Protein AF-A0A9D7ME94-F1 (afdb_monomer_lite)

Structure (mmCIF, N/CA/C/O backbone):
data_AF-A0A9D7ME94-F1
#
_entry.id   AF-A0A9D7ME94-F1
#
loop_
_atom_site.group_PDB
_atom_site.id
_atom_site.type_symbol
_atom_site.label_atom_id
_atom_site.label_alt_id
_atom_site.label_comp_id
_atom_site.label_asym_id
_atom_site.label_entity_id
_atom_site.label_seq_id
_atom_site.pdbx_PDB_ins_code
_atom_site.Cartn_x
_atom_site.Cartn_y
_atom_site.Cartn_z
_atom_site.occupancy
_atom_site.B_iso_or_equiv
_atom_site.auth_seq_id
_atom_site.auth_comp_id
_atom_site.auth_asym_id
_atom_site.auth_atom_id
_atom_site.pdbx_PDB_model_num
ATOM 1 N N . MET A 1 1 ? -12.494 6.061 32.106 1.00 58.38 1 MET A N 1
ATOM 2 C CA . MET A 1 1 ? -11.025 6.248 32.085 1.00 58.38 1 MET A CA 1
ATOM 3 C C . MET A 1 1 ? -10.401 4.927 31.669 1.00 58.38 1 MET A C 1
ATOM 5 O O . MET A 1 1 ? -10.749 3.924 32.271 1.00 58.38 1 MET A O 1
ATOM 9 N N . ILE A 1 2 ? -9.557 4.923 30.635 1.00 79.88 2 ILE A N 1
ATOM 10 C CA . ILE A 1 2 ? -8.847 3.726 30.143 1.00 79.88 2 ILE A CA 1
ATOM 11 C C . ILE A 1 2 ? -7.646 3.468 31.067 1.00 79.88 2 ILE A C 1
ATOM 13 O O . ILE A 1 2 ? -6.841 4.383 31.269 1.00 79.88 2 ILE A O 1
ATOM 17 N N . ASN A 1 3 ? -7.540 2.269 31.646 1.00 92.50 3 ASN A N 1
ATOM 18 C CA . ASN A 1 3 ? -6.457 1.909 32.571 1.00 92.50 3 ASN A CA 1
ATOM 19 C C . ASN A 1 3 ? -5.191 1.427 31.811 1.00 92.50 3 ASN A C 1
ATOM 21 O O . ASN A 1 3 ? -5.184 1.315 30.585 1.00 92.50 3 ASN A O 1
ATOM 25 N N . ALA A 1 4 ? -4.088 1.170 32.525 1.00 85.19 4 ALA A N 1
ATOM 26 C CA . ALA A 1 4 ? -2.828 0.736 31.906 1.00 85.19 4 ALA A CA 1
ATOM 27 C C . ALA A 1 4 ? -2.919 -0.646 31.226 1.00 85.19 4 ALA A C 1
ATOM 29 O O . ALA A 1 4 ? -2.310 -0.855 30.178 1.00 85.19 4 ALA A O 1
ATOM 30 N N . ASN A 1 5 ? -3.707 -1.562 31.789 1.00 86.50 5 ASN A N 1
ATOM 31 C CA . ASN A 1 5 ? -3.944 -2.888 31.226 1.00 86.50 5 ASN A CA 1
ATOM 32 C C . ASN A 1 5 ? -4.737 -2.810 29.909 1.00 86.50 5 ASN A C 1
ATOM 34 O O . ASN A 1 5 ? -4.389 -3.475 28.937 1.00 86.50 5 ASN A O 1
ATOM 38 N N . ASP A 1 6 ? -5.732 -1.926 29.834 1.00 91.00 6 ASP A N 1
ATOM 39 C CA . ASP A 1 6 ? -6.511 -1.691 28.616 1.00 91.00 6 ASP A CA 1
ATOM 40 C C . ASP A 1 6 ? -5.615 -1.155 27.485 1.00 91.00 6 ASP A C 1
ATOM 42 O O . ASP A 1 6 ? -5.743 -1.570 26.337 1.00 91.00 6 ASP A O 1
ATOM 46 N N . ARG A 1 7 ? -4.657 -0.269 27.802 1.00 89.19 7 ARG A N 1
ATOM 47 C CA . ARG A 1 7 ? -3.688 0.250 26.816 1.00 89.19 7 ARG A CA 1
ATOM 48 C C . ARG A 1 7 ? -2.755 -0.836 26.289 1.00 89.19 7 ARG A C 1
ATOM 50 O O . ARG A 1 7 ? -2.481 -0.860 25.093 1.00 89.19 7 ARG A O 1
ATOM 57 N N . ALA A 1 8 ? -2.280 -1.720 27.167 1.00 87.38 8 ALA A N 1
ATOM 58 C CA . ALA A 1 8 ? -1.441 -2.847 26.771 1.00 87.38 8 ALA A CA 1
ATOM 59 C C . ALA A 1 8 ? -2.198 -3.806 25.837 1.00 87.38 8 ALA A C 1
ATOM 61 O O . ALA A 1 8 ? -1.649 -4.255 24.834 1.00 87.38 8 ALA A O 1
ATOM 62 N N . MET A 1 9 ? -3.479 -4.055 26.121 1.00 85.44 9 MET A N 1
ATOM 63 C CA . MET A 1 9 ? -4.341 -4.874 25.271 1.00 85.44 9 MET A CA 1
ATOM 64 C C . MET A 1 9 ? -4.585 -4.234 23.897 1.00 85.44 9 MET A C 1
ATOM 66 O O . MET A 1 9 ? -4.501 -4.924 22.886 1.00 85.44 9 MET A O 1
ATOM 70 N N . VAL A 1 10 ? -4.846 -2.925 23.838 1.00 89.88 10 VAL A N 1
ATOM 71 C CA . VAL A 1 10 ? -5.035 -2.209 22.563 1.00 89.88 10 VAL A CA 1
ATOM 72 C C . VAL A 1 10 ? -3.783 -2.298 21.691 1.00 89.88 10 VAL A C 1
ATOM 74 O O . VAL A 1 10 ? -3.888 -2.657 20.524 1.00 89.88 10 VAL A O 1
ATOM 77 N N . ALA A 1 11 ? -2.598 -2.061 22.260 1.00 87.62 11 ALA A N 1
ATOM 78 C CA . ALA A 1 11 ? -1.344 -2.146 21.511 1.00 87.62 11 ALA A CA 1
ATOM 79 C C . ALA A 1 11 ? -1.090 -3.554 20.942 1.00 87.62 11 ALA A C 1
ATOM 81 O O . ALA A 1 11 ? -0.574 -3.707 19.834 1.00 87.62 11 ALA A O 1
ATOM 82 N N . GLU A 1 12 ? -1.466 -4.590 21.691 1.00 83.62 12 GLU A N 1
ATOM 83 C CA . GLU A 1 12 ? -1.380 -5.973 21.230 1.00 83.62 12 GLU A CA 1
ATOM 84 C C . GLU A 1 12 ? -2.351 -6.248 20.070 1.00 83.62 12 GLU A C 1
ATOM 86 O O . GLU A 1 12 ? -1.958 -6.843 19.062 1.00 83.62 12 GLU A O 1
ATOM 91 N N . ILE A 1 13 ? -3.593 -5.764 20.171 1.00 86.56 13 ILE A N 1
ATOM 92 C CA . ILE A 1 13 ? -4.582 -5.866 19.093 1.00 86.56 13 ILE A CA 1
ATOM 93 C C . ILE A 1 13 ? -4.069 -5.151 17.840 1.00 86.56 13 ILE A C 1
ATOM 95 O O . ILE A 1 13 ? -4.033 -5.771 16.777 1.00 86.56 13 ILE A O 1
ATOM 99 N N . ASP A 1 14 ? -3.590 -3.913 17.963 1.00 88.25 14 ASP A N 1
ATOM 100 C CA . ASP A 1 14 ? -3.057 -3.128 16.843 1.00 88.25 14 ASP A CA 1
ATOM 101 C C . ASP A 1 14 ? -1.904 -3.855 16.138 1.00 88.25 14 ASP A C 1
ATOM 103 O O . ASP A 1 14 ? -1.862 -3.937 14.907 1.00 88.25 14 ASP A O 1
ATOM 107 N N . ARG A 1 15 ? -0.991 -4.462 16.910 1.00 84.75 15 ARG A N 1
ATOM 108 C CA . ARG A 1 15 ? 0.136 -5.230 16.363 1.00 84.75 15 ARG A CA 1
ATOM 109 C C . ARG A 1 15 ? -0.332 -6.449 15.573 1.00 84.75 15 ARG A C 1
ATOM 111 O O . ARG A 1 15 ? 0.188 -6.715 14.493 1.00 84.75 15 ARG A O 1
ATOM 118 N N . SER A 1 16 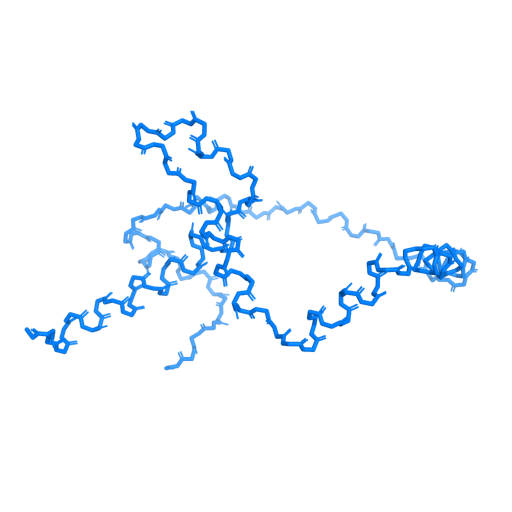? -1.308 -7.191 16.095 1.00 82.56 16 SER A N 1
ATOM 119 C CA . SER A 1 16 ? -1.873 -8.356 15.399 1.00 82.56 16 SER A CA 1
ATOM 120 C C . SER A 1 16 ? -2.668 -7.961 14.144 1.00 82.56 16 SER A C 1
ATOM 122 O O . SER A 1 16 ? -2.624 -8.655 13.121 1.00 82.56 16 SER A O 1
ATOM 124 N N . PHE A 1 17 ? -3.345 -6.811 14.203 1.00 87.44 17 PHE A N 1
ATOM 125 C CA . PHE A 1 17 ? -4.158 -6.270 13.124 1.00 87.44 17 PHE A CA 1
ATOM 126 C C . PHE A 1 17 ? -3.316 -5.740 11.961 1.00 87.44 17 PHE A C 1
ATOM 128 O O . PHE A 1 17 ? -3.741 -5.850 10.813 1.00 87.44 17 PHE A O 1
ATOM 135 N N . ALA A 1 18 ? -2.104 -5.237 12.213 1.00 89.06 18 ALA A N 1
ATOM 136 C CA . ALA A 1 18 ? -1.202 -4.781 11.156 1.00 89.06 18 ALA A CA 1
ATOM 137 C C . ALA A 1 18 ? -0.986 -5.860 10.080 1.00 89.06 18 ALA A C 1
ATOM 139 O O . ALA A 1 18 ? -1.214 -5.615 8.898 1.00 89.06 18 ALA A O 1
ATOM 140 N N . TYR A 1 19 ? -0.665 -7.090 10.482 1.00 84.38 19 TYR A N 1
ATOM 141 C CA . TYR A 1 19 ? -0.496 -8.185 9.529 1.00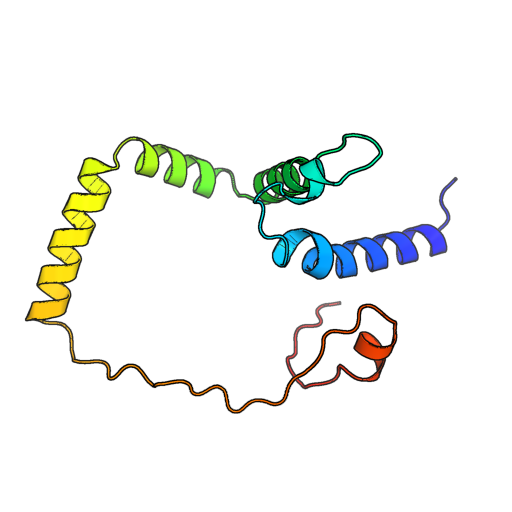 84.38 19 TYR A CA 1
ATOM 142 C C . TYR A 1 19 ? -1.841 -8.730 9.016 1.00 84.38 19 TYR A C 1
ATOM 144 O O . TYR A 1 19 ? -2.093 -8.775 7.808 1.00 84.38 19 TYR A O 1
ATOM 152 N N . SER A 1 20 ? -2.738 -9.112 9.933 1.00 84.75 20 SER A N 1
ATOM 153 C CA . SER A 1 20 ? -3.985 -9.824 9.593 1.00 84.75 20 SER A CA 1
ATOM 154 C C . SER A 1 20 ? -5.033 -8.957 8.893 1.00 84.75 20 SER A C 1
ATOM 156 O O . SER A 1 20 ? -5.877 -9.468 8.167 1.00 84.75 20 SER A O 1
ATOM 158 N N . GLY A 1 21 ? -5.031 -7.656 9.168 1.00 88.56 21 GLY A N 1
ATOM 159 C CA . GLY A 1 21 ? -6.007 -6.703 8.652 1.00 88.56 21 GLY A CA 1
ATOM 160 C C . GLY A 1 21 ? -5.431 -5.810 7.564 1.00 88.56 21 GLY A C 1
ATOM 161 O O . GLY A 1 21 ? -6.078 -5.609 6.540 1.00 88.56 21 GLY A O 1
ATOM 162 N N . ILE A 1 22 ? -4.216 -5.281 7.754 1.00 92.25 22 ILE A N 1
ATOM 163 C CA . ILE A 1 22 ? -3.653 -4.281 6.837 1.00 92.25 22 ILE A CA 1
ATOM 164 C C . ILE A 1 22 ? -2.791 -4.925 5.759 1.00 92.25 22 ILE A C 1
ATOM 166 O O . ILE A 1 22 ? -3.026 -4.639 4.592 1.00 92.25 22 ILE A O 1
ATOM 170 N N . GLU A 1 23 ? -1.806 -5.761 6.079 1.00 90.25 23 GLU A N 1
ATOM 171 C CA . GLU A 1 23 ? -0.842 -6.266 5.085 1.00 90.25 23 GLU A CA 1
ATOM 172 C C . GLU A 1 23 ? -1.423 -7.363 4.189 1.00 90.25 23 GLU A C 1
ATOM 174 O O . GLU A 1 23 ? -1.241 -7.330 2.974 1.00 90.25 23 GLU A O 1
ATOM 179 N N . THR A 1 24 ? -2.185 -8.291 4.765 1.00 90.69 24 THR A N 1
ATOM 180 C CA . THR A 1 24 ? -2.769 -9.432 4.034 1.00 90.69 24 THR A CA 1
ATOM 181 C C . THR A 1 24 ? -4.057 -9.092 3.270 1.00 90.69 24 THR A C 1
ATOM 183 O O . THR A 1 24 ? -4.542 -9.903 2.483 1.00 90.69 24 THR A O 1
ATOM 186 N N . CYS A 1 25 ? -4.607 -7.883 3.437 1.00 93.12 25 CYS A N 1
ATOM 187 C CA . CYS A 1 25 ? -5.795 -7.438 2.706 1.00 93.12 25 CYS A CA 1
ATOM 188 C C . CYS A 1 25 ? -5.528 -7.299 1.194 1.00 93.12 25 CYS A C 1
ATOM 190 O O . CYS A 1 25 ? -4.598 -6.611 0.767 1.00 93.12 25 CYS A O 1
ATOM 192 N N . ALA A 1 26 ? -6.405 -7.861 0.360 1.00 94.88 26 ALA A N 1
ATOM 193 C CA . ALA A 1 26 ? -6.324 -7.723 -1.098 1.00 94.88 26 ALA A CA 1
ATOM 194 C C . ALA A 1 26 ? -6.622 -6.293 -1.605 1.00 94.88 26 ALA A C 1
ATOM 196 O O . ALA A 1 26 ? -6.251 -5.944 -2.723 1.00 94.88 26 ALA A O 1
ATOM 197 N N . ALA A 1 27 ? -7.257 -5.450 -0.780 1.00 94.19 27 ALA A N 1
ATOM 198 C CA . ALA A 1 27 ? -7.682 -4.081 -1.106 1.00 94.19 27 ALA A CA 1
ATOM 199 C C . ALA A 1 27 ? -8.634 -3.957 -2.320 1.00 94.19 27 ALA A C 1
ATOM 201 O O . ALA A 1 27 ? -8.776 -2.879 -2.906 1.00 94.19 27 ALA A O 1
ATOM 202 N N . ASP A 1 28 ? -9.339 -5.037 -2.652 1.00 95.12 28 ASP A N 1
ATOM 203 C CA . ASP A 1 28 ? -10.299 -5.145 -3.756 1.00 95.12 28 ASP A CA 1
ATOM 204 C C . ASP A 1 28 ? -11.749 -4.789 -3.368 1.00 95.12 28 ASP A C 1
ATOM 206 O O . ASP A 1 28 ? -12.622 -4.750 -4.231 1.00 95.12 28 ASP A O 1
ATOM 210 N N . SER A 1 29 ? -12.011 -4.489 -2.089 1.00 94.69 29 SER A N 1
ATOM 211 C CA . SER A 1 29 ? -13.345 -4.164 -1.548 1.00 94.69 29 SER A CA 1
ATOM 212 C C . SER A 1 29 ? -14.406 -5.265 -1.744 1.00 94.69 29 SER A C 1
ATOM 214 O O . SER A 1 29 ? -15.600 -5.000 -1.602 1.00 94.69 29 SER A O 1
ATOM 216 N N . MET A 1 30 ? -14.016 -6.519 -2.001 1.00 95.31 30 MET A N 1
ATOM 217 C CA . MET A 1 30 ? -14.986 -7.613 -2.193 1.00 95.31 30 MET A CA 1
ATOM 218 C C . MET A 1 30 ? -15.821 -7.914 -0.937 1.00 95.31 30 MET A C 1
ATOM 220 O O . MET A 1 30 ? -16.966 -8.350 -1.039 1.00 95.31 30 MET A O 1
ATOM 224 N N . CYS A 1 31 ? -15.292 -7.612 0.251 1.00 93.94 31 CYS A N 1
ATOM 225 C CA . CYS A 1 31 ? -16.007 -7.736 1.526 1.00 93.94 31 CYS A CA 1
ATOM 226 C C . CYS A 1 31 ? -17.293 -6.892 1.605 1.00 93.94 31 CYS A C 1
ATOM 228 O O . CYS A 1 31 ? -18.235 -7.292 2.285 1.00 93.94 31 CYS A O 1
ATOM 230 N N . SER A 1 32 ? -17.356 -5.764 0.892 1.00 96.50 32 SER A N 1
ATOM 231 C CA . SER A 1 32 ? -18.518 -4.868 0.890 1.00 96.50 32 SER A CA 1
ATOM 232 C C . SER A 1 32 ? -19.763 -5.540 0.299 1.00 96.50 32 SER A C 1
ATOM 234 O O . SER A 1 32 ? -20.868 -5.372 0.809 1.00 96.50 32 SER A O 1
ATOM 236 N N . VAL A 1 33 ? -19.581 -6.388 -0.720 1.00 95.00 33 VAL A N 1
ATOM 237 C CA . VAL A 1 33 ? -20.679 -7.056 -1.443 1.00 95.00 33 VAL A CA 1
ATOM 238 C C . VAL A 1 33 ? -21.470 -8.010 -0.544 1.00 95.00 33 VAL A C 1
ATOM 240 O O . VAL A 1 33 ? -22.671 -8.184 -0.727 1.00 95.00 33 VAL A O 1
ATOM 243 N N . VAL A 1 34 ? -20.803 -8.627 0.433 1.00 95.50 34 VAL A N 1
ATOM 244 C CA . VAL A 1 34 ? -21.401 -9.611 1.351 1.00 95.50 34 VAL A CA 1
ATOM 245 C C . VAL A 1 34 ? -21.747 -9.021 2.717 1.00 95.50 34 VAL A C 1
ATOM 247 O O . VAL A 1 34 ? -22.315 -9.714 3.560 1.00 95.50 34 VAL A O 1
ATOM 250 N N . CYS A 1 35 ? -21.381 -7.763 2.975 1.00 95.44 35 CYS A N 1
ATOM 251 C CA . CYS A 1 35 ? -21.493 -7.185 4.303 1.00 95.44 35 CYS A CA 1
ATOM 252 C C . CYS A 1 35 ? -22.966 -6.911 4.668 1.00 95.44 35 CYS A C 1
ATOM 254 O O . CYS A 1 35 ? -23.603 -6.070 4.031 1.00 95.44 35 CYS A O 1
ATOM 256 N N . PRO A 1 36 ? -23.512 -7.527 5.736 1.00 96.25 36 PRO A N 1
ATOM 257 C CA . PRO A 1 36 ? -24.929 -7.388 6.090 1.00 96.25 36 PRO A CA 1
ATOM 258 C C . PRO A 1 36 ? -25.314 -5.976 6.553 1.00 96.25 36 PRO A C 1
ATOM 260 O O . PRO A 1 36 ? -26.492 -5.638 6.578 1.00 96.25 36 PRO A O 1
ATOM 263 N N . VAL A 1 37 ? -24.330 -5.157 6.933 1.00 96.62 37 VAL A N 1
ATOM 264 C CA . VAL A 1 37 ? -24.531 -3.782 7.417 1.00 96.62 37 VAL A CA 1
ATOM 265 C C . VAL A 1 37 ? -24.052 -2.723 6.417 1.00 96.62 37 VAL A C 1
ATOM 267 O O . VAL A 1 37 ? -24.038 -1.541 6.744 1.00 96.62 37 VAL A O 1
ATOM 270 N N . GLY A 1 38 ? -23.659 -3.130 5.203 1.00 93.06 38 GLY A N 1
ATOM 271 C CA . GLY A 1 38 ? -23.342 -2.211 4.106 1.00 93.06 38 GLY A CA 1
ATOM 272 C C . GLY A 1 38 ? -22.065 -1.382 4.281 1.00 93.06 38 GLY A C 1
ATOM 273 O O . GLY A 1 38 ? -21.979 -0.290 3.723 1.00 93.06 38 GLY A O 1
ATOM 274 N N . ILE A 1 39 ? -21.084 -1.866 5.052 1.00 96.38 39 ILE A N 1
ATOM 275 C CA . ILE A 1 39 ? -19.786 -1.190 5.213 1.00 96.38 39 ILE A CA 1
ATOM 276 C C . ILE A 1 39 ? -18.726 -1.773 4.270 1.00 96.38 39 ILE A C 1
ATOM 278 O O . ILE A 1 39 ? -18.672 -2.982 4.050 1.00 96.38 39 ILE A O 1
ATOM 282 N N . ASP A 1 40 ? -17.832 -0.916 3.770 1.00 95.00 40 ASP A N 1
ATOM 283 C CA . ASP A 1 40 ? -16.644 -1.327 3.016 1.00 95.00 40 ASP A CA 1
ATOM 284 C C . ASP A 1 40 ? -15.393 -1.213 3.897 1.00 95.00 40 ASP A C 1
ATOM 286 O O . ASP A 1 40 ? -14.768 -0.155 4.009 1.00 95.00 40 ASP A O 1
ATOM 290 N N . THR A 1 41 ? -15.001 -2.321 4.524 1.00 94.19 41 THR A N 1
ATOM 291 C CA . THR A 1 41 ? -13.749 -2.373 5.290 1.00 94.19 41 THR A CA 1
ATOM 292 C C . THR A 1 41 ? -12.519 -2.328 4.382 1.00 94.19 41 THR A C 1
ATOM 294 O O . THR A 1 41 ? -11.465 -1.870 4.811 1.00 94.19 41 THR A O 1
ATOM 297 N N . GLY A 1 42 ? -12.633 -2.713 3.108 1.00 95.31 42 GLY A N 1
ATOM 298 C CA . GLY A 1 42 ? -11.558 -2.580 2.126 1.00 95.31 42 GLY A CA 1
ATOM 299 C C . GLY A 1 42 ? -11.224 -1.120 1.812 1.00 95.31 42 GLY A C 1
ATOM 300 O O . GLY A 1 42 ? -10.049 -0.786 1.645 1.00 95.31 42 GLY A O 1
ATOM 301 N N . ALA A 1 43 ? -12.227 -0.238 1.770 1.00 95.81 43 ALA A N 1
ATOM 302 C CA . ALA A 1 43 ? -12.026 1.210 1.675 1.00 95.81 43 ALA A CA 1
ATOM 303 C C . ALA A 1 43 ? -11.280 1.756 2.900 1.00 95.81 43 ALA A C 1
ATOM 305 O O . ALA A 1 43 ? -10.274 2.443 2.737 1.00 95.81 43 ALA A O 1
ATOM 306 N N . LEU A 1 44 ? -11.688 1.352 4.106 1.00 95.06 44 LEU A N 1
ATOM 307 C CA . LEU A 1 44 ? -11.001 1.735 5.341 1.00 95.06 44 LEU A CA 1
ATOM 308 C C . LEU A 1 44 ? -9.518 1.324 5.326 1.00 95.06 44 LEU A C 1
ATOM 310 O O . LEU A 1 44 ? -8.647 2.139 5.618 1.00 95.06 44 LEU A O 1
ATOM 314 N N . ILE A 1 45 ? -9.206 0.084 4.936 1.00 96.00 45 ILE A N 1
ATOM 315 C CA . ILE A 1 45 ? -7.811 -0.379 4.855 1.00 96.00 45 ILE A CA 1
ATOM 316 C C . ILE A 1 45 ? -7.011 0.412 3.810 1.00 96.00 45 ILE A C 1
ATOM 318 O O . ILE A 1 45 ? -5.832 0.701 4.028 1.00 96.00 45 ILE A O 1
ATOM 322 N N . LYS A 1 46 ? -7.628 0.796 2.684 1.00 95.06 46 LYS A N 1
ATOM 323 C CA . LYS A 1 46 ? -6.985 1.662 1.682 1.00 95.06 46 LYS A CA 1
ATOM 324 C C . LYS A 1 46 ? -6.615 3.024 2.270 1.00 95.06 46 LYS A C 1
ATOM 326 O O . LYS A 1 46 ? -5.499 3.481 2.025 1.00 95.06 46 LYS A O 1
ATOM 331 N N . ASP A 1 47 ? -7.483 3.617 3.082 1.00 94.75 47 ASP A N 1
ATOM 332 C CA . ASP A 1 47 ? -7.202 4.887 3.755 1.00 94.75 47 ASP A CA 1
ATOM 333 C C . ASP A 1 47 ?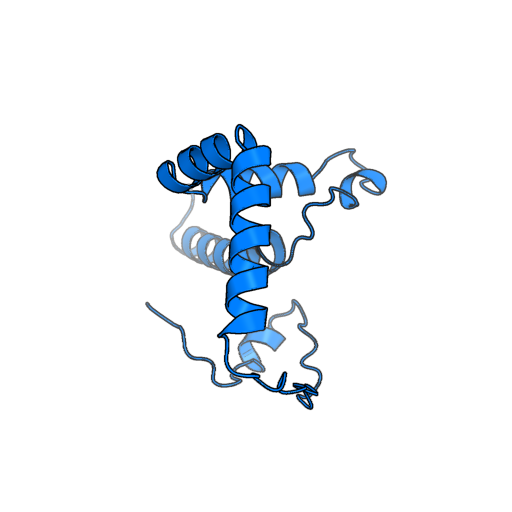 -6.082 4.745 4.793 1.00 94.75 47 ASP A C 1
ATOM 335 O O . ASP A 1 47 ? -5.143 5.541 4.790 1.00 94.75 47 ASP A O 1
ATOM 339 N N . MET A 1 48 ? -6.091 3.675 5.596 1.00 94.44 48 MET A N 1
ATOM 340 C CA . MET A 1 48 ? -5.014 3.393 6.558 1.00 94.44 48 MET A CA 1
ATOM 341 C C . MET A 1 48 ? -3.653 3.196 5.864 1.00 94.44 48 MET A C 1
ATOM 343 O O . MET A 1 48 ? -2.642 3.753 6.294 1.00 94.44 48 MET A O 1
ATOM 347 N N . ARG A 1 49 ? -3.611 2.458 4.742 1.00 93.25 49 ARG A N 1
ATOM 348 C CA . ARG A 1 49 ? -2.394 2.301 3.916 1.00 93.25 49 ARG A CA 1
ATOM 349 C C . ARG A 1 49 ? -1.963 3.612 3.261 1.00 93.25 49 ARG A C 1
ATOM 351 O O . ARG A 1 49 ? -0.771 3.862 3.060 1.00 93.25 49 ARG A O 1
ATOM 358 N N . ALA A 1 50 ? -2.919 4.459 2.887 1.00 93.12 50 ALA A N 1
ATOM 359 C CA . ALA A 1 50 ? -2.602 5.785 2.391 1.00 93.12 50 ALA A CA 1
ATOM 360 C C . ALA A 1 50 ? -1.960 6.613 3.510 1.00 93.12 50 ALA A C 1
ATOM 362 O O . ALA A 1 50 ? -0.928 7.234 3.278 1.00 93.12 50 ALA A O 1
ATOM 363 N N . GLU A 1 51 ? -2.496 6.599 4.724 1.00 92.44 51 GLU A N 1
ATOM 364 C CA . GLU A 1 51 ? -1.946 7.350 5.854 1.00 92.44 51 GLU A CA 1
ATOM 365 C C . GLU A 1 51 ? -0.521 6.910 6.229 1.00 92.44 51 GLU A C 1
ATOM 367 O O . GLU A 1 51 ? 0.331 7.757 6.499 1.00 92.44 51 GLU A O 1
ATOM 372 N N . SER A 1 52 ? -0.205 5.616 6.104 1.00 90.44 52 SER A N 1
ATOM 373 C CA . SER A 1 52 ? 1.155 5.093 6.307 1.00 90.44 52 SER A CA 1
ATOM 374 C C . SER A 1 52 ? 2.135 5.420 5.168 1.00 90.44 52 SER A C 1
ATOM 376 O O . SER A 1 52 ? 3.339 5.181 5.285 1.00 90.44 52 SER A O 1
ATOM 378 N N . THR A 1 53 ? 1.656 5.965 4.046 1.00 91.56 53 THR A N 1
ATOM 379 C CA . THR A 1 53 ? 2.486 6.303 2.883 1.00 91.56 53 THR A CA 1
ATOM 380 C C . THR A 1 53 ? 3.137 7.679 3.048 1.00 91.56 53 THR A C 1
ATOM 382 O O . THR A 1 53 ? 2.464 8.698 3.211 1.00 91.56 53 THR A O 1
ATOM 385 N N . SER A 1 54 ? 4.466 7.742 2.919 1.00 93.25 54 SER A N 1
ATOM 386 C CA . SER A 1 54 ? 5.223 8.992 3.073 1.00 93.25 54 SER A CA 1
ATOM 387 C C . SER A 1 54 ? 4.853 10.053 2.024 1.00 93.25 54 SER A C 1
ATOM 389 O O . SER A 1 54 ? 4.593 9.751 0.857 1.00 93.25 54 SER A O 1
ATOM 391 N N . ARG A 1 55 ? 4.918 11.339 2.395 1.00 91.06 55 ARG A N 1
ATOM 392 C CA . ARG A 1 55 ? 4.617 12.452 1.471 1.00 91.06 55 ARG A CA 1
ATOM 393 C C . ARG A 1 55 ? 5.496 12.423 0.211 1.00 91.06 55 ARG A C 1
ATOM 395 O O . ARG A 1 55 ? 4.998 12.676 -0.883 1.00 91.06 55 ARG A O 1
ATOM 402 N N . GLY A 1 56 ? 6.778 12.076 0.354 1.00 94.00 56 GLY A N 1
ATOM 403 C CA . GLY A 1 56 ? 7.716 11.972 -0.769 1.00 94.00 56 GLY A CA 1
ATOM 404 C C . GLY A 1 56 ? 7.328 10.882 -1.771 1.00 94.00 56 GLY A C 1
ATOM 405 O O . GLY A 1 56 ? 7.294 11.143 -2.973 1.00 94.00 56 GLY A O 1
ATOM 406 N N . SER A 1 57 ? 6.952 9.692 -1.287 1.00 91.44 57 SER A N 1
ATOM 407 C CA . SER A 1 57 ? 6.501 8.597 -2.158 1.00 91.44 57 SER A CA 1
ATOM 408 C C . SER A 1 57 ? 5.204 8.942 -2.896 1.00 91.44 57 SER A C 1
ATOM 410 O O . SER A 1 57 ? 5.085 8.653 -4.084 1.00 91.44 57 SER A O 1
ATOM 412 N N . ARG A 1 58 ? 4.275 9.661 -2.250 1.00 91.06 58 ARG A N 1
ATOM 413 C CA . ARG A 1 58 ? 3.041 10.145 -2.888 1.00 91.06 58 ARG A CA 1
ATOM 414 C C . ARG A 1 58 ? 3.316 11.154 -4.005 1.00 91.06 58 ARG A C 1
ATOM 416 O O . ARG A 1 58 ? 2.701 11.069 -5.067 1.00 91.06 58 ARG A O 1
ATOM 423 N N . ILE A 1 59 ? 4.255 12.079 -3.798 1.00 93.88 59 ILE A N 1
ATOM 424 C CA . ILE A 1 59 ? 4.671 13.034 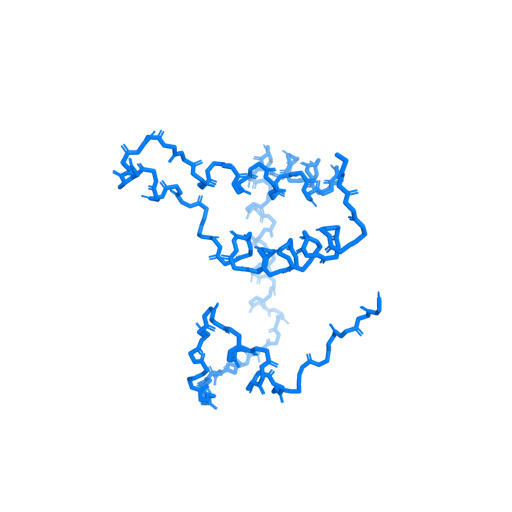-4.836 1.00 93.88 59 ILE A CA 1
ATOM 425 C C . ILE A 1 59 ? 5.305 12.287 -6.008 1.00 93.88 59 ILE A C 1
ATOM 427 O O . ILE A 1 59 ? 4.868 12.475 -7.143 1.00 93.88 59 ILE A O 1
ATOM 431 N N . LEU A 1 60 ? 6.272 11.405 -5.743 1.00 94.50 60 LEU A N 1
ATOM 432 C CA . LEU A 1 60 ? 6.930 10.611 -6.779 1.00 94.50 60 LEU A CA 1
ATOM 433 C C . LEU A 1 60 ? 5.919 9.789 -7.588 1.00 94.50 60 LEU A C 1
ATOM 435 O O . LEU A 1 60 ? 5.910 9.869 -8.816 1.00 94.50 60 LEU A O 1
ATOM 439 N N . ALA A 1 61 ? 5.021 9.072 -6.908 1.00 92.31 61 ALA A N 1
ATOM 440 C CA . ALA A 1 61 ? 3.951 8.315 -7.545 1.00 92.31 61 ALA A CA 1
ATOM 441 C C . ALA A 1 61 ? 3.062 9.223 -8.406 1.00 92.31 61 ALA A C 1
ATOM 443 O O . ALA A 1 61 ? 2.781 8.897 -9.556 1.00 92.31 61 ALA A O 1
ATOM 444 N N . SER A 1 62 ? 2.680 10.403 -7.906 1.00 93.81 62 SER A N 1
ATOM 445 C CA . SER A 1 62 ? 1.863 11.352 -8.673 1.00 93.81 62 SER A CA 1
ATOM 446 C C . SER A 1 62 ? 2.566 11.853 -9.941 1.00 93.81 62 SER A C 1
ATOM 448 O O . SER A 1 62 ? 1.925 11.994 -10.983 1.00 93.81 62 SER A O 1
ATO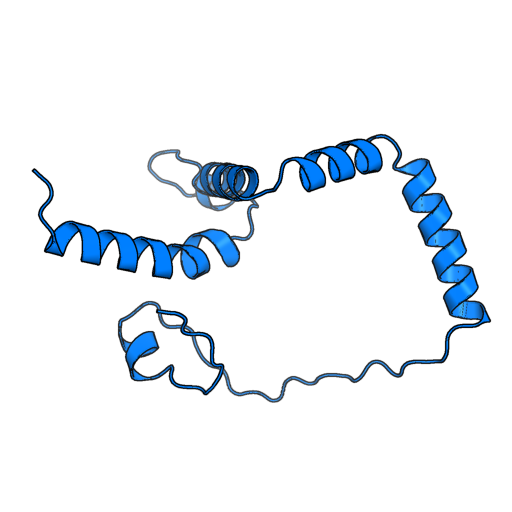M 450 N N . VAL A 1 63 ? 3.881 12.087 -9.885 1.00 95.06 63 VAL A N 1
ATOM 451 C CA . VAL A 1 63 ? 4.681 12.519 -11.039 1.00 95.06 63 VAL A CA 1
ATOM 452 C C . VAL A 1 63 ? 4.809 11.386 -12.055 1.00 95.06 63 VAL A C 1
ATOM 454 O O . VAL A 1 63 ? 4.636 11.620 -13.252 1.00 95.06 63 VAL A O 1
ATOM 457 N N . MET A 1 64 ? 5.061 10.160 -11.592 1.00 95.25 64 MET A N 1
ATOM 458 C CA . MET A 1 64 ? 5.156 8.983 -12.456 1.00 95.25 64 MET A CA 1
ATOM 459 C C . MET A 1 64 ? 3.830 8.669 -13.149 1.00 95.25 64 MET A C 1
ATOM 461 O O . MET A 1 64 ? 3.811 8.504 -14.368 1.00 95.25 64 MET A O 1
ATOM 465 N N . SER A 1 65 ? 2.715 8.682 -12.414 1.00 94.56 65 SER A N 1
ATOM 466 C CA . SER A 1 65 ? 1.379 8.429 -12.967 1.00 94.56 65 SER A CA 1
ATOM 467 C C . SER A 1 65 ? 0.979 9.459 -14.025 1.00 94.56 65 SER A C 1
ATOM 469 O O . SER A 1 65 ? 0.371 9.102 -15.032 1.00 94.56 65 SER A O 1
ATOM 471 N N . LYS A 1 66 ? 1.378 10.727 -13.857 1.00 96.25 66 LYS A N 1
ATOM 472 C CA . LYS A 1 66 ? 1.150 11.783 -14.859 1.00 96.25 66 LYS A CA 1
ATOM 473 C C . LYS A 1 66 ? 2.008 11.615 -16.119 1.00 96.25 66 LYS A C 1
ATOM 475 O O . LYS A 1 66 ? 1.601 12.054 -17.188 1.00 96.25 66 LYS A O 1
ATOM 480 N N . ASN A 1 67 ? 3.167 10.960 -16.017 1.00 95.69 67 ASN A N 1
ATOM 481 C CA . ASN A 1 67 ? 4.134 10.800 -17.108 1.00 95.69 67 ASN A CA 1
ATOM 482 C C . ASN A 1 67 ? 4.295 9.336 -17.554 1.00 95.69 67 ASN A C 1
ATOM 484 O O . ASN A 1 67 ? 5.390 8.901 -17.915 1.00 95.69 67 ASN A O 1
ATOM 488 N N . MET A 1 68 ? 3.198 8.572 -17.592 1.00 95.69 68 MET A N 1
ATOM 489 C CA . MET A 1 68 ? 3.211 7.137 -17.915 1.00 95.69 68 MET A CA 1
ATOM 490 C C . MET A 1 68 ? 3.877 6.808 -19.264 1.00 95.69 68 MET A C 1
ATOM 492 O O . MET A 1 68 ? 4.524 5.772 -19.413 1.00 95.69 68 MET A O 1
ATOM 496 N N . ARG A 1 69 ? 3.780 7.707 -20.257 1.00 94.94 69 ARG A N 1
ATOM 497 C CA . ARG A 1 69 ? 4.471 7.551 -21.553 1.00 94.94 69 ARG A CA 1
ATOM 498 C C . ARG A 1 69 ? 5.989 7.499 -21.384 1.00 94.94 69 ARG A C 1
ATOM 500 O O . ARG A 1 69 ? 6.635 6.645 -21.987 1.00 94.94 69 ARG A O 1
ATOM 507 N N . LEU A 1 70 ? 6.535 8.389 -20.556 1.00 95.56 70 LEU A N 1
ATOM 508 C CA . LEU A 1 70 ? 7.961 8.440 -20.261 1.00 95.56 70 LEU A CA 1
ATOM 509 C C . LEU A 1 70 ? 8.381 7.185 -19.493 1.00 95.56 70 LEU A C 1
ATOM 511 O O . LEU A 1 70 ? 9.305 6.503 -19.930 1.00 95.56 70 LEU A O 1
ATOM 515 N N . VAL A 1 71 ? 7.647 6.828 -18.434 1.00 95.56 71 VAL A N 1
ATOM 516 C CA . VAL A 1 71 ? 7.900 5.619 -17.628 1.00 95.56 71 VAL A CA 1
ATOM 517 C C . VAL A 1 71 ? 7.945 4.370 -18.513 1.00 95.56 71 VAL A C 1
ATOM 519 O O . VAL A 1 71 ? 8.918 3.620 -18.476 1.00 95.56 71 VAL A O 1
ATOM 522 N N . ASN A 1 72 ? 6.961 4.197 -19.399 1.00 96.25 72 ASN A N 1
ATOM 523 C CA . ASN A 1 72 ? 6.926 3.065 -20.323 1.00 96.25 72 ASN A CA 1
ATOM 524 C C . ASN A 1 72 ? 8.056 3.099 -21.359 1.00 96.25 72 ASN A C 1
ATOM 526 O O . ASN A 1 72 ? 8.588 2.048 -21.711 1.00 96.25 72 ASN A O 1
ATOM 530 N N . SER A 1 73 ? 8.433 4.273 -21.869 1.00 95.62 73 SER A N 1
ATOM 531 C CA . SER A 1 73 ? 9.536 4.381 -22.834 1.00 95.62 73 SER A CA 1
ATOM 532 C C . SER A 1 73 ? 10.882 4.010 -22.207 1.00 95.62 73 SER A C 1
ATOM 534 O O . SER A 1 73 ? 11.631 3.223 -22.786 1.00 95.62 73 SER A O 1
ATOM 536 N N . VAL A 1 74 ? 11.138 4.485 -20.984 1.00 96.25 74 VAL A N 1
ATOM 537 C CA . VAL A 1 74 ? 12.339 4.160 -20.210 1.00 96.25 74 VAL A CA 1
ATOM 538 C C . VAL A 1 74 ? 12.363 2.674 -19.876 1.00 96.25 74 VAL A C 1
ATOM 540 O O . VAL A 1 74 ? 13.386 2.030 -20.087 1.00 96.25 74 VAL A O 1
ATOM 543 N N . ALA A 1 75 ? 11.235 2.105 -19.438 1.00 95.69 75 ALA A N 1
ATOM 544 C CA . ALA A 1 75 ? 11.131 0.678 -19.155 1.00 95.69 75 ALA A CA 1
ATOM 545 C C . ALA A 1 75 ? 11.486 -0.174 -20.386 1.00 95.69 75 ALA A C 1
ATOM 547 O O . ALA A 1 75 ? 12.313 -1.075 -20.280 1.00 95.69 75 ALA A O 1
ATOM 548 N N . ARG A 1 76 ? 10.948 0.150 -21.573 1.00 94.25 76 ARG A N 1
ATOM 549 C CA . ARG A 1 76 ? 11.257 -0.576 -22.823 1.00 94.25 76 ARG A CA 1
ATOM 550 C C . ARG A 1 76 ? 12.736 -0.509 -23.190 1.00 94.25 76 ARG A C 1
ATOM 552 O O . ARG A 1 76 ? 13.328 -1.537 -23.524 1.00 94.25 76 ARG A O 1
ATOM 559 N N . VAL A 1 77 ? 13.331 0.684 -23.131 1.00 95.94 77 VAL A N 1
ATOM 560 C CA . VAL A 1 77 ? 14.760 0.857 -23.426 1.00 95.94 77 VAL A CA 1
ATOM 561 C C . VAL A 1 77 ? 15.593 0.084 -22.404 1.00 95.94 77 VAL A C 1
ATOM 563 O O . VAL A 1 77 ? 16.439 -0.716 -22.798 1.00 95.94 77 VAL A O 1
ATOM 566 N N . GLY A 1 78 ? 15.286 0.203 -21.112 1.00 93.62 78 GLY A N 1
ATOM 567 C CA . GLY A 1 78 ? 15.942 -0.560 -20.050 1.00 93.62 78 GLY A CA 1
ATOM 568 C C . GLY A 1 78 ? 15.882 -2.073 -20.278 1.00 93.62 78 GLY A C 1
ATOM 569 O O . GLY A 1 78 ? 16.914 -2.739 -20.234 1.00 93.62 78 GLY A O 1
ATOM 570 N N . SER A 1 79 ? 14.713 -2.625 -20.619 1.00 92.00 79 SER A N 1
ATOM 571 C CA . SER A 1 79 ? 14.565 -4.055 -20.927 1.00 92.00 79 SER A CA 1
ATOM 572 C C . SER A 1 79 ? 15.382 -4.486 -22.149 1.00 92.00 79 SER A C 1
ATOM 574 O O . SER A 1 79 ? 15.954 -5.574 -22.148 1.00 92.00 79 SER A O 1
ATOM 576 N N . SER A 1 80 ? 15.470 -3.648 -23.188 1.00 90.62 80 SER A N 1
ATOM 577 C CA . SER A 1 80 ? 16.294 -3.944 -24.368 1.00 90.62 80 SER A CA 1
ATOM 578 C C . SER A 1 80 ? 17.794 -3.953 -24.049 1.00 90.62 80 SER A C 1
ATOM 580 O O . SER A 1 80 ? 18.508 -4.846 -24.507 1.00 90.62 80 SER A O 1
ATOM 582 N N . VAL A 1 81 ? 18.257 -3.041 -23.188 1.00 93.94 81 VAL A N 1
ATOM 583 C CA . VAL A 1 81 ? 19.641 -3.003 -22.692 1.00 93.94 81 VAL A CA 1
ATOM 584 C C . VAL A 1 81 ? 19.940 -4.231 -21.832 1.00 93.94 81 VAL A C 1
ATOM 586 O O . VAL A 1 81 ? 20.937 -4.905 -22.074 1.00 93.94 81 VAL A O 1
ATOM 589 N N . ILE A 1 82 ? 19.055 -4.591 -20.896 1.00 91.19 82 ILE A N 1
ATOM 590 C CA . ILE A 1 82 ? 19.201 -5.792 -20.056 1.00 91.19 82 ILE A CA 1
ATOM 591 C C . ILE A 1 82 ? 19.197 -7.064 -20.911 1.00 91.19 82 ILE A C 1
ATOM 593 O O . ILE A 1 82 ? 19.987 -7.966 -20.673 1.00 91.19 82 ILE A O 1
ATOM 597 N N . ARG A 1 83 ? 18.374 -7.150 -21.957 1.00 87.75 83 ARG A N 1
ATOM 598 C CA . ARG A 1 83 ? 18.380 -8.313 -22.857 1.00 87.75 83 ARG A CA 1
ATOM 599 C C . ARG A 1 83 ? 19.645 -8.396 -23.717 1.00 87.75 83 ARG A C 1
ATOM 601 O O . ARG A 1 83 ? 20.014 -9.488 -24.139 1.00 87.75 83 ARG A O 1
ATOM 608 N N . ARG A 1 84 ? 20.294 -7.262 -24.004 1.00 90.81 84 ARG A N 1
ATOM 609 C CA . ARG A 1 84 ? 21.504 -7.200 -24.838 1.00 90.81 84 ARG A CA 1
ATOM 610 C C . ARG A 1 84 ? 22.800 -7.372 -24.044 1.00 90.81 84 ARG A C 1
ATOM 612 O O . ARG A 1 84 ? 23.727 -7.987 -24.559 1.00 90.81 84 ARG A O 1
ATOM 619 N N . TYR A 1 85 ? 22.854 -6.827 -22.833 1.00 92.31 85 TYR A N 1
ATOM 620 C CA . TYR A 1 85 ? 24.063 -6.744 -22.005 1.00 92.31 85 TYR A CA 1
ATOM 621 C C . TYR A 1 85 ? 23.908 -7.384 -20.621 1.00 92.31 85 TYR A C 1
ATOM 623 O O . TYR A 1 85 ? 24.899 -7.598 -19.926 1.00 92.31 85 TYR A O 1
ATOM 631 N N . GLY A 1 86 ? 22.681 -7.682 -20.197 1.00 84.12 86 GLY A N 1
ATOM 632 C CA . GLY A 1 86 ? 22.418 -8.360 -18.936 1.00 84.12 86 GLY A CA 1
ATOM 633 C C . GLY A 1 86 ? 22.881 -9.810 -18.990 1.00 84.12 86 GLY A C 1
ATOM 634 O O . GLY A 1 86 ? 22.731 -10.510 -19.993 1.00 84.12 86 GLY A O 1
ATOM 635 N N . ARG A 1 87 ? 23.467 -10.268 -17.885 1.00 82.94 87 ARG A N 1
ATOM 636 C CA . ARG A 1 87 ? 23.862 -11.667 -17.729 1.00 82.94 87 ARG A CA 1
ATOM 637 C C . ARG A 1 87 ? 22.594 -12.512 -17.568 1.00 82.94 87 ARG A C 1
ATOM 639 O O . ARG A 1 87 ? 21.676 -12.078 -16.871 1.00 82.94 87 ARG A O 1
ATOM 646 N N . PRO A 1 88 ? 22.520 -13.711 -18.168 1.00 78.88 88 PRO A N 1
ATOM 647 C CA . PRO A 1 88 ? 21.403 -14.608 -17.929 1.00 78.88 88 PRO A CA 1
ATOM 648 C C . PRO A 1 88 ? 21.416 -15.027 -16.456 1.00 78.88 88 PRO A C 1
ATOM 650 O O . PRO A 1 88 ? 22.217 -15.861 -16.038 1.00 78.88 88 PRO A O 1
ATOM 653 N N . HIS A 1 89 ? 20.529 -14.445 -15.656 1.00 72.75 89 HIS A N 1
ATOM 654 C CA . HIS A 1 89 ? 20.187 -14.998 -14.357 1.00 72.75 89 HIS A CA 1
ATOM 655 C C . HIS A 1 89 ? 19.194 -16.127 -14.631 1.00 72.75 89 HIS A C 1
ATOM 657 O O . HIS A 1 89 ? 18.060 -15.865 -15.032 1.00 72.75 89 HIS A O 1
ATOM 663 N N . ARG A 1 90 ? 19.621 -17.392 -14.480 1.00 68.94 90 ARG A N 1
ATOM 664 C CA . ARG A 1 90 ? 18.657 -18.497 -14.384 1.00 68.94 90 ARG A CA 1
ATOM 665 C C . ARG A 1 90 ? 17.706 -18.119 -13.257 1.00 68.94 90 ARG A C 1
ATOM 667 O O . ARG A 1 90 ? 18.163 -17.909 -12.135 1.00 68.94 90 ARG A O 1
ATOM 674 N N . ALA A 1 91 ? 16.417 -18.003 -13.568 1.00 66.88 91 ALA A N 1
ATOM 675 C CA . ALA A 1 91 ? 15.398 -17.963 -12.540 1.00 66.88 91 ALA A CA 1
ATOM 676 C C . ALA A 1 91 ? 15.620 -19.215 -11.693 1.00 66.88 91 ALA A C 1
ATOM 678 O O . ALA A 1 91 ? 15.469 -20.333 -12.189 1.00 66.88 91 ALA A O 1
ATOM 679 N N . ALA A 1 92 ? 16.080 -19.032 -10.457 1.00 67.56 92 ALA A N 1
ATOM 680 C CA . ALA A 1 92 ? 15.995 -20.095 -9.484 1.00 67.56 92 ALA A CA 1
ATOM 681 C C . ALA A 1 92 ? 14.500 -20.379 -9.374 1.00 67.56 92 ALA A C 1
ATOM 683 O O . ALA A 1 92 ? 13.738 -19.540 -8.889 1.00 67.56 92 ALA A O 1
ATOM 684 N N . SER A 1 93 ? 14.064 -21.507 -9.931 1.00 65.94 93 SER A N 1
ATOM 685 C CA . SER A 1 93 ? 12.760 -22.055 -9.621 1.00 65.94 93 SER A CA 1
ATOM 686 C C . SER A 1 93 ? 12.818 -22.385 -8.138 1.00 65.94 93 SER A C 1
ATOM 688 O O . SER A 1 93 ? 13.260 -23.464 -7.752 1.00 65.94 93 SER A O 1
ATOM 690 N N . ASN A 1 94 ? 12.440 -21.424 -7.301 1.00 63.50 94 ASN A N 1
ATOM 691 C CA . ASN A 1 94 ? 12.087 -21.700 -5.925 1.00 63.50 94 ASN A CA 1
ATOM 692 C C . ASN A 1 94 ? 10.774 -22.476 -5.992 1.00 63.50 94 ASN A C 1
ATOM 694 O O . ASN A 1 94 ? 9.693 -21.925 -5.808 1.00 63.50 94 ASN A O 1
ATOM 698 N N . THR A 1 95 ? 10.875 -23.767 -6.305 1.00 57.97 95 THR A N 1
ATOM 699 C CA . THR A 1 95 ? 9.983 -24.751 -5.715 1.00 57.97 95 THR A CA 1
ATOM 700 C C . THR A 1 95 ? 10.165 -24.577 -4.217 1.00 57.97 95 THR A C 1
ATOM 702 O O . THR A 1 95 ? 11.152 -25.036 -3.642 1.00 57.97 95 THR A O 1
ATOM 705 N N . LEU A 1 96 ? 9.287 -23.773 -3.619 1.00 62.12 96 LEU A N 1
ATOM 706 C CA . LEU A 1 96 ? 9.152 -23.665 -2.180 1.00 62.12 96 LEU A CA 1
ATOM 707 C C . LEU A 1 96 ? 8.648 -25.021 -1.691 1.00 62.12 96 LEU A C 1
ATOM 709 O O . LEU A 1 96 ? 7.456 -25.236 -1.525 1.00 62.12 96 LEU A O 1
ATOM 713 N N . ASP A 1 97 ? 9.586 -25.937 -1.485 1.00 56.91 97 ASP A N 1
ATOM 714 C CA . ASP A 1 97 ? 9.417 -27.079 -0.603 1.00 56.91 97 ASP A CA 1
ATOM 715 C C . ASP A 1 97 ? 9.582 -26.546 0.827 1.00 56.91 97 ASP A C 1
ATOM 717 O O . ASP A 1 97 ? 10.635 -26.655 1.457 1.00 56.91 97 ASP A O 1
ATOM 721 N N . ARG A 1 98 ? 8.587 -25.789 1.297 1.00 59.22 98 ARG A N 1
ATOM 722 C CA . ARG A 1 98 ? 8.488 -25.415 2.709 1.00 59.22 98 ARG A CA 1
ATOM 723 C C . ARG A 1 98 ? 7.112 -25.824 3.214 1.00 59.22 98 ARG A C 1
ATOM 725 O O . ARG A 1 98 ? 6.130 -25.519 2.544 1.00 59.22 98 ARG A O 1
ATOM 732 N N . PRO A 1 99 ? 7.052 -26.503 4.371 1.00 51.12 99 PRO A N 1
ATOM 733 C CA . PRO A 1 99 ? 5.819 -27.062 4.894 1.00 51.12 99 PRO A CA 1
ATOM 734 C C . PRO A 1 99 ? 4.780 -25.979 5.171 1.00 51.12 99 PRO A C 1
ATOM 736 O O . PRO A 1 99 ? 5.107 -24.879 5.627 1.00 51.12 99 PRO A O 1
ATOM 739 N N . ASP A 1 100 ? 3.533 -26.359 4.910 1.00 50.16 100 ASP A N 1
ATOM 740 C CA . ASP A 1 100 ? 2.294 -25.623 5.115 1.00 50.16 100 ASP A CA 1
ATOM 741 C C . ASP A 1 100 ? 2.132 -25.187 6.577 1.00 50.16 100 ASP A C 1
ATOM 743 O O . ASP A 1 100 ? 1.498 -25.850 7.400 1.00 50.16 100 ASP A O 1
ATOM 747 N N . ALA A 1 101 ? 2.704 -24.037 6.925 1.00 62.03 101 ALA A N 1
ATOM 748 C CA . ALA A 1 101 ? 2.284 -23.322 8.115 1.00 62.03 101 ALA A CA 1
ATOM 749 C C . ALA A 1 101 ? 0.909 -22.711 7.821 1.00 62.03 101 ALA A C 1
ATOM 751 O O . ALA A 1 101 ? 0.793 -21.657 7.196 1.00 62.03 101 ALA A O 1
ATOM 752 N N . ILE A 1 102 ? -0.147 -23.393 8.261 1.00 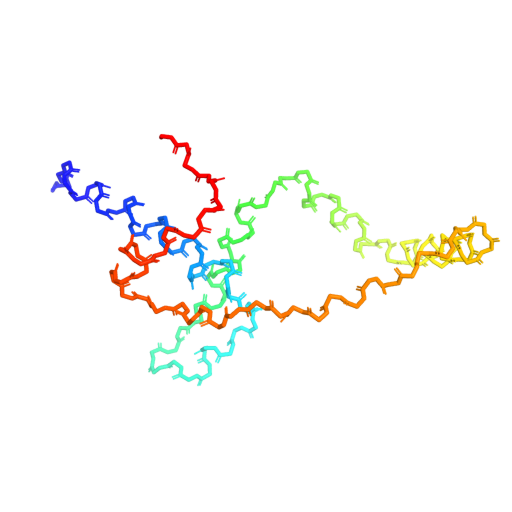60.91 102 ILE A N 1
ATOM 753 C CA . ILE A 1 102 ? -1.482 -22.805 8.317 1.00 60.91 102 ILE A CA 1
ATOM 754 C C . ILE A 1 102 ? -1.427 -21.713 9.386 1.00 60.91 102 ILE A C 1
ATOM 756 O O . ILE A 1 102 ? -1.285 -22.002 10.575 1.00 60.91 102 ILE A O 1
ATOM 760 N N . TYR A 1 103 ? -1.519 -20.450 8.969 1.00 57.03 103 TYR A N 1
ATOM 761 C CA . TYR A 1 103 ? -1.684 -19.338 9.897 1.00 57.03 103 TYR A CA 1
ATOM 762 C C . TYR A 1 103 ? -3.072 -19.441 10.536 1.00 57.03 103 TYR A C 1
ATOM 764 O O . TYR A 1 103 ? -4.085 -19.101 9.925 1.00 57.03 103 TYR A O 1
ATOM 772 N N . VAL A 1 104 ? -3.127 -19.958 11.763 1.00 60.34 104 VAL A N 1
ATOM 773 C CA . VAL A 1 104 ? -4.369 -20.049 12.533 1.00 60.34 104 VAL A CA 1
ATOM 774 C C . VAL A 1 104 ? -4.447 -18.827 13.437 1.00 60.34 104 VAL A C 1
ATOM 776 O O . VAL A 1 104 ? -3.645 -18.679 14.353 1.00 60.34 104 VAL A O 1
ATOM 779 N N . GLN A 1 105 ? -5.441 -17.969 13.226 1.00 60.47 105 GLN A N 1
ATOM 780 C CA . GLN A 1 105 ? -5.651 -16.706 13.957 1.00 60.47 105 GLN A CA 1
ATOM 781 C C . GLN A 1 105 ? -5.901 -16.833 15.478 1.00 60.47 105 GLN A C 1
ATOM 783 O O . GLN A 1 105 ? -6.283 -15.866 16.131 1.00 60.47 105 GLN A O 1
ATOM 788 N N . THR A 1 106 ? -5.701 -18.004 16.075 1.00 65.31 106 THR A N 1
ATOM 789 C CA . THR A 1 106 ? -5.835 -18.214 17.517 1.00 65.31 106 THR A CA 1
ATOM 790 C C . THR A 1 106 ? -4.464 -18.099 18.207 1.00 65.31 106 THR A C 1
ATOM 792 O O . THR A 1 106 ? -3.416 -18.222 17.569 1.00 65.31 106 THR A O 1
ATOM 795 N N . CYS A 1 107 ? -4.451 -17.892 19.534 1.00 58.00 107 CYS A N 1
ATOM 796 C CA . CYS A 1 107 ? -3.247 -17.922 20.387 1.00 58.00 107 CYS A CA 1
ATOM 797 C C . CYS A 1 107 ? -2.194 -19.011 20.048 1.00 58.00 107 CYS A C 1
ATOM 799 O O . CYS A 1 107 ? -1.009 -18.727 20.240 1.00 58.00 107 CYS A O 1
ATOM 801 N N . PRO A 1 108 ? -2.560 -20.202 19.521 1.00 58.69 108 PRO A N 1
ATOM 802 C CA . PRO A 1 108 ? -1.652 -21.154 18.887 1.00 58.69 108 PRO A CA 1
ATOM 803 C C . PRO A 1 108 ? -0.555 -20.565 18.001 1.00 58.69 108 PRO A C 1
ATOM 805 O O . PRO A 1 108 ? 0.573 -21.035 18.071 1.00 58.69 108 PRO A O 1
ATOM 808 N N . SER A 1 109 ? -0.818 -19.517 17.218 1.00 56.59 109 SER A N 1
ATOM 809 C CA . SER A 1 109 ? 0.219 -18.904 16.373 1.00 56.59 109 SER A CA 1
ATOM 810 C C . SER A 1 109 ? 1.350 -18.260 17.179 1.00 56.59 109 SER A C 1
ATOM 812 O O . SER A 1 109 ? 2.499 -18.287 16.750 1.00 56.59 109 SER A O 1
ATOM 814 N N . LYS A 1 110 ? 1.070 -17.733 18.380 1.00 58.56 110 LYS A N 1
ATOM 815 C CA . LYS A 1 110 ? 2.111 -17.198 19.272 1.00 58.56 110 LYS A CA 1
ATOM 816 C C . LYS A 1 110 ? 2.845 -18.280 20.062 1.00 58.56 110 LYS A C 1
ATOM 818 O O . LYS A 1 110 ? 4.003 -18.076 20.409 1.00 58.56 110 LYS A O 1
ATOM 823 N N . THR A 1 111 ? 2.201 -19.411 20.351 1.00 56.62 111 THR A N 1
ATOM 824 C CA . THR A 1 111 ? 2.814 -20.510 21.118 1.00 56.62 111 THR A CA 1
ATOM 825 C C . THR A 1 111 ? 3.539 -21.532 20.240 1.00 56.62 111 THR A C 1
ATOM 827 O O . THR A 1 111 ? 4.503 -22.139 20.697 1.00 56.62 111 THR A O 1
ATOM 830 N N . LEU A 1 112 ? 3.123 -21.701 18.981 1.00 57.03 112 LEU A N 1
ATOM 831 C CA . LEU A 1 112 ? 3.690 -22.651 18.014 1.00 57.03 112 LEU A CA 1
ATOM 832 C C . LEU A 1 112 ? 4.529 -21.970 16.915 1.00 57.03 112 LEU A C 1
ATOM 834 O O . LEU A 1 112 ? 5.306 -22.641 16.243 1.00 57.03 112 LEU A O 1
ATOM 838 N N . GLY A 1 113 ? 4.411 -20.649 16.734 1.00 46.19 113 GLY A N 1
ATOM 839 C CA . GLY A 1 113 ? 5.058 -19.882 15.659 1.00 46.19 113 GLY A CA 1
ATOM 840 C C . GLY A 1 113 ? 6.490 -19.412 15.922 1.00 46.19 113 GLY A C 1
ATOM 841 O O . GLY A 1 113 ? 6.966 -18.522 15.224 1.00 46.19 113 GLY A O 1
ATOM 842 N N . ALA A 1 114 ? 7.220 -19.987 16.883 1.00 50.06 114 ALA A N 1
ATOM 843 C CA . ALA A 1 114 ? 8.655 -19.722 17.046 1.00 50.06 114 ALA A CA 1
ATOM 844 C C . ALA A 1 114 ? 9.484 -20.441 15.959 1.00 50.06 114 ALA A C 1
ATOM 846 O O . ALA A 1 114 ? 10.371 -21.246 16.238 1.00 50.06 114 ALA A O 1
ATOM 847 N N . GLY A 1 115 ? 9.196 -20.139 14.696 1.00 44.91 115 GLY A N 1
ATOM 848 C CA . GLY A 1 115 ? 9.916 -20.606 13.521 1.00 44.91 115 GLY A CA 1
ATOM 849 C C . GLY A 1 115 ? 11.063 -19.683 13.114 1.00 44.91 115 GLY A C 1
ATOM 850 O O . GLY A 1 115 ? 11.209 -19.430 11.932 1.00 44.91 115 GLY A O 1
ATOM 851 N N . ARG A 1 116 ? 11.877 -19.194 14.064 1.00 49.97 116 ARG A N 1
ATOM 852 C CA . ARG A 1 116 ? 13.155 -18.479 13.825 1.00 49.97 116 ARG A CA 1
ATOM 853 C C . ARG A 1 116 ? 13.176 -17.544 12.598 1.00 49.97 116 ARG A C 1
ATOM 855 O O . ARG A 1 116 ? 13.991 -17.720 11.697 1.00 49.97 116 ARG A O 1
ATOM 862 N N . ASP A 1 117 ? 12.402 -16.478 12.628 1.00 47.19 117 ASP A N 1
ATOM 863 C CA . ASP A 1 117 ? 12.620 -15.285 11.815 1.00 47.19 117 ASP A CA 1
ATOM 864 C C . ASP A 1 117 ? 12.560 -14.069 12.737 1.00 47.19 117 ASP A C 1
ATOM 866 O O . ASP A 1 117 ? 11.528 -13.472 13.025 1.00 47.19 117 ASP A O 1
ATOM 870 N N . GLY A 1 118 ? 13.726 -13.780 13.316 1.00 47.78 118 GLY A N 1
ATOM 871 C CA . GLY A 1 118 ? 13.899 -12.721 14.292 1.00 47.78 118 GLY A CA 1
ATOM 872 C C . GLY A 1 118 ? 13.476 -11.363 13.748 1.00 47.78 118 GLY A C 1
ATOM 873 O O . GLY A 1 118 ? 14.095 -10.854 12.824 1.00 47.78 118 GLY A O 1
ATOM 874 N N . MET A 1 119 ? 12.485 -10.753 14.391 1.00 44.53 119 MET A N 1
ATOM 875 C CA . MET A 1 119 ? 12.384 -9.303 14.527 1.00 44.53 119 MET A CA 1
ATOM 876 C C . MET A 1 119 ? 11.438 -8.968 15.685 1.00 44.53 119 MET A C 1
ATOM 878 O O . MET A 1 119 ? 10.289 -8.575 15.504 1.00 44.53 119 MET A O 1
ATOM 882 N N . SER A 1 120 ? 11.941 -9.133 16.905 1.00 36.44 120 SER A N 1
ATOM 883 C CA . SER A 1 120 ? 11.471 -8.335 18.034 1.00 36.44 120 SER A CA 1
ATOM 884 C C . SER A 1 120 ? 12.429 -7.156 18.178 1.00 36.44 120 SER A C 1
ATOM 886 O O . SER A 1 120 ? 13.617 -7.388 18.412 1.00 36.44 120 SER A O 1
ATOM 888 N N . PRO A 1 121 ? 11.961 -5.907 18.071 1.00 46.84 121 PRO A N 1
ATOM 889 C CA . PRO A 1 121 ? 12.483 -4.848 18.902 1.00 46.84 121 PRO A CA 1
ATOM 890 C C . PRO A 1 121 ? 11.450 -4.532 19.989 1.00 46.84 121 PRO A C 1
ATOM 892 O O . PRO A 1 121 ? 10.237 -4.658 19.773 1.00 46.84 121 PRO A O 1
ATOM 895 N N . GLY A 1 122 ? 11.989 -4.221 21.170 1.00 38.34 122 GLY A N 1
ATOM 896 C CA . GLY A 1 122 ? 11.253 -3.896 22.391 1.00 38.34 122 GLY A CA 1
ATOM 897 C C . GLY A 1 122 ? 10.319 -2.703 22.281 1.00 38.34 122 GLY A C 1
ATOM 898 O O . GLY A 1 122 ? 10.372 -1.973 21.266 1.00 38.34 122 GLY A O 1
#

pLDDT: mean 81.65, std 17.17, range [36.44, 96.62]

Radius of gyration: 21.52 Å; chains: 1; bounding box: 49×40×57 Å

Secondary structure (DSSP, 8-state):
---HHHHHHHHHHHHHHIIIIIIS---S-HHHHH-TT---HHHHHHHHHHHTS-HHHHHHHHHHHHTHHHHHHHHHHHHHHHHHHS------------------TTTHHHHH---S------

Foldseek 3Di:
DQDPVNVVVVVVVVVLCCVVPQVPDPLPQPCQVVDPVNDRSSVVSVVVVVVVDDPVVVVVVVVCVVPVVVVVVVVVVVVVCCVVPNDDDDPPPPPVPDDDPPPDSDCCCVVVVPPDDDDDDD

Sequence (122 aa):
MINANDRAMVAEIDRSFAYSGIETCAADSMCSVVCPVGIDTGALIKDMRAESTSRGSRILASVMSKNMRLVNSVARVGSSVIRRYGRPHRAASNTLDRPDAIYVQTCPSKTLGAGRDGMSPG